Protein AF-A0A212FFE9-F1 (afdb_monomer_lite)

pLDDT: mean 86.18, std 15.1, range [48.62, 97.94]

Sequence (88 aa):
MHYNPETETYRATTLNFFIAPVHHHFKADDVVVPDIPGMFTTMIAKGKPLFIEARHFSDPLYYAKIMGYDKPLDFKLGEPQDNENKTS

Organism: NCBI:txid278856

Foldseek 3Di:
DDADPVVQKDWDWDADPVRDTDIDIAHLVQKAFDPDDDQWGWIQGVNRTDTDHCVVYPDSVNVCVSVCVVPPDPPPPPDPPPPPPPDD

Radius of gyration: 17.02 Å; chains: 1; bounding box: 52×39×33 Å

InterPro domains:
  IPR009724 TMEM70 family [PTHR13281] (1-82)
  IPR045325 TMEM70/TMEM186/TMEM223 protein family [PF06979] (1-69)

Structure (mmCIF, N/CA/C/O backbone):
data_AF-A0A212FFE9-F1
#
_entry.id   AF-A0A212FFE9-F1
#
loop_
_atom_site.group_PDB
_atom_site.id
_atom_site.type_symbol
_atom_site.label_atom_id
_atom_site.label_alt_id
_atom_site.label_comp_id
_atom_site.label_asym_id
_atom_site.label_entity_id
_atom_site.label_seq_id
_atom_site.pdbx_PDB_ins_code
_atom_site.Cartn_x
_atom_site.Cartn_y
_atom_site.Cartn_z
_atom_site.occupancy
_atom_site.B_iso_or_equiv
_atom_site.auth_seq_id
_atom_site.auth_comp_id
_atom_site.auth_asym_id
_atom_site.auth_atom_id
_atom_site.pdbx_PDB_model_num
ATOM 1 N N . MET A 1 1 ? 5.380 -3.128 -1.300 1.00 93.12 1 MET A N 1
ATOM 2 C CA . MET A 1 1 ? 4.517 -1.949 -1.526 1.00 93.12 1 MET A CA 1
ATOM 3 C C . MET A 1 1 ? 5.367 -0.702 -1.354 1.00 93.12 1 MET A C 1
ATOM 5 O O . MET A 1 1 ? 6.234 -0.711 -0.493 1.00 93.12 1 MET A O 1
ATOM 9 N N . HIS A 1 2 ? 5.161 0.340 -2.157 1.00 95.75 2 HIS A N 1
ATOM 10 C CA . HIS A 1 2 ? 5.853 1.622 -1.980 1.00 95.75 2 HIS A CA 1
ATOM 11 C C . HIS A 1 2 ? 4.835 2.751 -1.824 1.00 95.75 2 HIS A C 1
ATOM 13 O O . HIS A 1 2 ? 3.857 2.775 -2.568 1.00 95.75 2 HIS A O 1
ATOM 19 N N . TYR A 1 3 ? 5.075 3.679 -0.901 1.00 96.12 3 TYR A N 1
ATOM 20 C CA . TYR A 1 3 ? 4.252 4.869 -0.703 1.00 96.12 3 TYR A CA 1
ATOM 21 C C . TYR A 1 3 ? 5.081 6.118 -1.002 1.00 96.12 3 TYR A C 1
ATOM 23 O O . TYR A 1 3 ? 6.207 6.238 -0.527 1.00 96.12 3 TYR A O 1
ATOM 31 N N . ASN A 1 4 ? 4.542 7.024 -1.816 1.00 96.19 4 ASN A N 1
ATOM 32 C CA . ASN A 1 4 ? 5.129 8.336 -2.058 1.00 96.19 4 ASN A CA 1
ATOM 33 C C . ASN A 1 4 ? 4.366 9.384 -1.223 1.00 96.19 4 ASN A C 1
ATOM 35 O O . ASN A 1 4 ? 3.204 9.647 -1.542 1.00 96.19 4 ASN A O 1
ATOM 39 N N . PRO A 1 5 ? 4.989 9.995 -0.197 1.00 93.25 5 PRO A N 1
ATOM 40 C CA . PRO A 1 5 ? 4.328 10.976 0.659 1.00 93.25 5 PRO A CA 1
ATOM 41 C C . PRO A 1 5 ? 4.040 12.314 -0.035 1.00 93.25 5 PRO A C 1
ATOM 43 O O . PRO A 1 5 ? 3.073 12.965 0.339 1.00 93.25 5 PRO A O 1
ATOM 46 N N . GLU A 1 6 ? 4.805 12.714 -1.056 1.00 96.00 6 GLU A N 1
ATOM 47 C CA . GLU A 1 6 ? 4.592 13.986 -1.771 1.00 96.00 6 GLU A CA 1
ATOM 48 C C . GLU A 1 6 ? 3.316 13.965 -2.622 1.00 96.00 6 GLU A C 1
ATOM 50 O O . GLU A 1 6 ? 2.630 14.971 -2.768 1.00 96.00 6 GLU A O 1
ATOM 55 N N . THR A 1 7 ? 2.996 12.802 -3.194 1.00 96.44 7 THR A N 1
ATOM 56 C CA . THR A 1 7 ? 1.836 12.609 -4.086 1.00 96.44 7 THR A CA 1
ATOM 57 C C . THR A 1 7 ? 0.721 11.780 -3.451 1.00 96.44 7 THR A C 1
ATOM 59 O O . THR A 1 7 ? -0.291 11.496 -4.100 1.00 96.44 7 THR A O 1
ATOM 62 N N . GLU A 1 8 ? 0.925 11.346 -2.207 1.00 95.06 8 GLU A N 1
ATOM 63 C CA . GLU A 1 8 ? 0.058 10.439 -1.447 1.00 95.06 8 GLU A CA 1
ATOM 64 C C . GLU A 1 8 ? -0.360 9.183 -2.225 1.00 95.06 8 GLU A C 1
ATOM 66 O O . GLU A 1 8 ? -1.488 8.697 -2.123 1.00 95.06 8 GLU A O 1
ATOM 71 N N . THR A 1 9 ? 0.550 8.669 -3.051 1.00 97.31 9 THR A N 1
ATOM 72 C CA . THR A 1 9 ? 0.263 7.582 -3.990 1.00 97.31 9 THR A CA 1
ATOM 73 C C . THR A 1 9 ? 0.989 6.308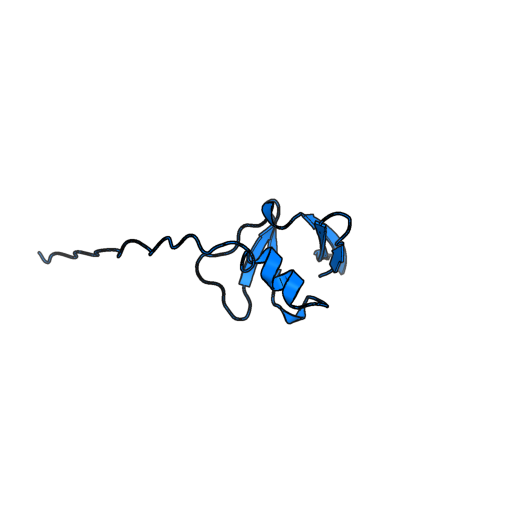 -3.586 1.00 97.31 9 THR A C 1
ATOM 75 O O . THR A 1 9 ? 2.196 6.298 -3.333 1.00 97.31 9 THR A O 1
ATOM 78 N N . TYR A 1 10 ? 0.252 5.203 -3.585 1.00 97.12 10 TYR A N 1
ATOM 79 C CA . TYR A 1 10 ? 0.778 3.857 -3.425 1.00 97.12 10 TYR A CA 1
ATOM 80 C C . TYR A 1 10 ? 1.120 3.250 -4.782 1.00 97.12 10 TYR A C 1
ATOM 82 O O . TYR A 1 10 ? 0.407 3.442 -5.768 1.00 97.12 10 TYR A O 1
ATOM 90 N N . ARG A 1 11 ? 2.197 2.463 -4.816 1.00 97.50 11 ARG A N 1
ATOM 91 C CA . ARG A 1 11 ? 2.579 1.606 -5.940 1.00 97.50 11 ARG A CA 1
ATOM 92 C C . ARG A 1 11 ? 2.680 0.159 -5.472 1.00 97.50 11 ARG A C 1
ATOM 94 O O . ARG A 1 11 ? 3.653 -0.226 -4.809 1.00 97.50 11 ARG A O 1
ATOM 101 N N . ALA A 1 12 ? 1.700 -0.649 -5.864 1.00 97.19 12 ALA A N 1
ATOM 102 C CA . ALA A 1 1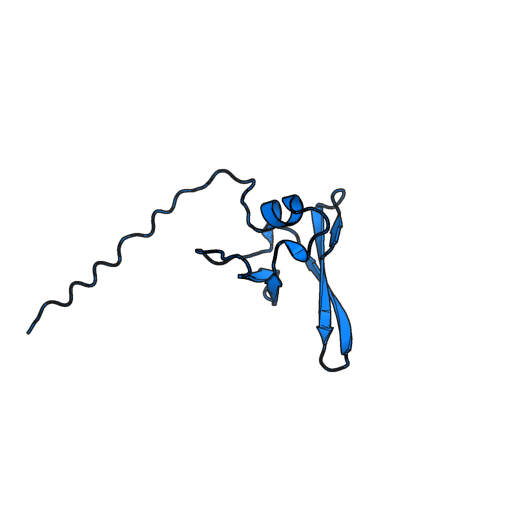2 ? 1.770 -2.100 -5.748 1.00 97.19 12 ALA A CA 1
ATOM 103 C C . ALA A 1 12 ? 2.456 -2.682 -6.986 1.00 97.19 12 ALA A C 1
ATOM 105 O O . ALA A 1 12 ? 2.162 -2.270 -8.107 1.00 97.19 12 ALA A O 1
ATOM 106 N N . THR A 1 13 ? 3.336 -3.659 -6.787 1.00 96.81 13 THR A N 1
ATOM 107 C CA . THR A 1 13 ? 3.935 -4.428 -7.881 1.00 96.81 13 THR A CA 1
ATOM 108 C C . THR A 1 13 ? 3.472 -5.868 -7.752 1.00 96.81 13 THR A C 1
ATOM 110 O O . THR A 1 13 ? 3.725 -6.502 -6.731 1.00 96.81 13 THR A O 1
ATOM 113 N N . THR A 1 14 ? 2.792 -6.372 -8.776 1.00 95.94 14 THR A N 1
ATOM 114 C CA . THR A 1 14 ? 2.414 -7.785 -8.905 1.00 95.94 14 THR A CA 1
ATOM 115 C C . THR A 1 14 ? 3.160 -8.402 -10.078 1.00 95.94 14 THR A C 1
ATOM 117 O O . THR A 1 14 ? 3.651 -7.682 -10.944 1.00 95.94 14 THR A O 1
ATOM 120 N N . LEU A 1 15 ? 3.199 -9.727 -10.152 1.00 96.88 15 LEU A N 1
ATOM 121 C CA . LEU A 1 15 ? 3.676 -10.439 -11.334 1.00 96.88 15 LEU A CA 1
ATOM 122 C C . LEU A 1 15 ? 2.470 -10.938 -12.128 1.00 96.88 15 LEU A C 1
ATOM 124 O O . LEU A 1 15 ? 1.507 -11.432 -11.543 1.00 96.88 15 LEU A O 1
ATOM 128 N N . ASN A 1 16 ? 2.493 -10.759 -13.447 1.00 95.50 16 ASN A N 1
ATOM 129 C CA . ASN A 1 16 ? 1.478 -11.337 -14.326 1.00 95.50 16 ASN A CA 1
ATOM 130 C C . ASN A 1 16 ? 1.833 -12.786 -14.709 1.00 95.50 16 ASN A C 1
ATOM 132 O O . ASN A 1 16 ? 2.831 -13.339 -14.249 1.00 95.50 16 ASN A O 1
ATOM 136 N N . PHE A 1 17 ? 1.026 -13.391 -15.584 1.00 96.75 17 PHE A N 1
ATOM 137 C CA . PHE A 1 17 ? 1.228 -14.766 -16.056 1.00 96.75 17 PHE A CA 1
ATOM 138 C C . PHE A 1 17 ? 2.619 -15.017 -16.670 1.00 96.75 17 PHE A C 1
ATOM 140 O O . PHE A 1 17 ? 3.153 -16.114 -16.557 1.00 96.75 17 PHE A O 1
ATOM 147 N N . PHE A 1 18 ? 3.234 -13.993 -17.265 1.00 97.50 18 PHE A N 1
ATOM 148 C CA . PHE A 1 18 ? 4.568 -14.071 -17.864 1.00 97.50 18 PHE A CA 1
ATOM 149 C C . PHE A 1 18 ? 5.693 -13.703 -16.887 1.00 97.50 18 PHE A C 1
ATOM 151 O O . PHE A 1 18 ? 6.807 -13.427 -17.322 1.00 97.50 18 PHE A O 1
ATOM 158 N N . ILE A 1 19 ? 5.415 -13.649 -15.577 1.00 96.75 19 ILE A N 1
ATOM 159 C CA . ILE A 1 19 ? 6.382 -13.247 -14.539 1.00 96.75 19 ILE A CA 1
ATOM 160 C C . ILE A 1 19 ? 6.892 -11.807 -14.782 1.00 96.75 19 ILE A C 1
ATOM 162 O O . ILE A 1 19 ? 7.921 -11.381 -14.267 1.00 96.75 19 ILE A O 1
ATOM 166 N N . ALA A 1 20 ? 6.153 -11.005 -15.553 1.00 97.94 20 ALA A N 1
ATOM 167 C CA . ALA A 1 20 ? 6.503 -9.614 -15.788 1.00 97.94 20 ALA A CA 1
ATOM 168 C C . ALA A 1 20 ? 5.899 -8.728 -14.684 1.00 97.94 20 ALA A C 1
ATOM 170 O O . ALA A 1 20 ? 4.737 -8.931 -14.300 1.00 97.94 20 ALA A O 1
ATOM 171 N N . PRO A 1 21 ? 6.655 -7.738 -14.173 1.00 97.94 21 PRO A N 1
ATOM 172 C CA . PRO A 1 21 ? 6.152 -6.809 -13.177 1.00 97.94 21 PRO A CA 1
ATOM 173 C C . PRO A 1 21 ? 5.041 -5.940 -13.767 1.00 97.94 21 PRO A C 1
ATOM 175 O O . PRO A 1 21 ? 5.177 -5.350 -14.837 1.00 97.94 21 PRO A O 1
ATOM 178 N N . VAL A 1 22 ? 3.942 -5.830 -13.031 1.00 97.62 22 VAL A N 1
ATOM 179 C CA . VAL A 1 22 ? 2.831 -4.923 -13.311 1.00 97.62 22 VAL A CA 1
ATOM 180 C C . VAL A 1 22 ? 2.685 -3.981 -12.129 1.00 97.62 22 VAL A C 1
ATOM 182 O O . VAL A 1 22 ? 2.593 -4.422 -10.982 1.00 97.62 22 VAL A O 1
ATOM 185 N N . HIS A 1 23 ? 2.657 -2.681 -12.412 1.00 97.62 23 HIS A N 1
ATOM 186 C CA . HIS A 1 23 ? 2.511 -1.64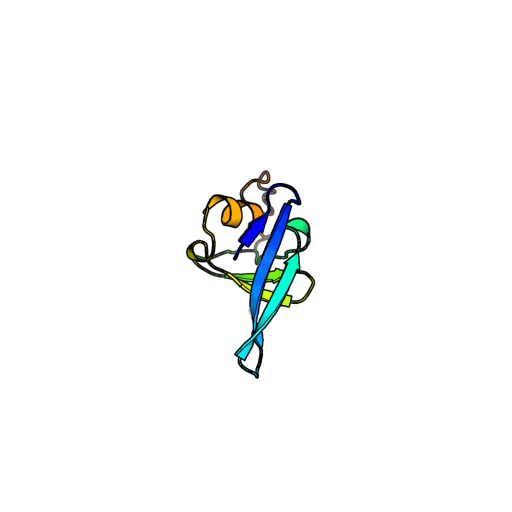4 -11.399 1.00 97.62 23 HIS A CA 1
ATOM 187 C C . HIS A 1 23 ? 1.070 -1.144 -11.331 1.00 97.62 23 HIS A C 1
ATOM 189 O O . HIS A 1 23 ? 0.487 -0.764 -12.346 1.00 97.62 23 HIS A O 1
ATOM 195 N N . HIS A 1 24 ? 0.519 -1.083 -10.122 1.00 97.38 24 HIS A N 1
ATOM 196 C CA . HIS A 1 24 ? -0.800 -0.516 -9.849 1.00 97.38 24 HIS A CA 1
ATOM 197 C C . HIS A 1 24 ? -0.630 0.715 -8.965 1.00 97.38 24 HIS A C 1
ATOM 199 O O . HIS A 1 24 ? -0.024 0.619 -7.897 1.00 97.38 24 HIS A O 1
ATOM 205 N N . HIS A 1 25 ? -1.155 1.854 -9.422 1.00 97.88 25 HIS A N 1
ATOM 206 C CA . HIS A 1 25 ? -1.056 3.137 -8.728 1.00 97.88 25 HIS A CA 1
ATOM 207 C C . HIS A 1 25 ? -2.429 3.597 -8.233 1.00 97.88 25 HIS A C 1
ATOM 209 O O . HIS A 1 25 ? -3.381 3.709 -9.016 1.00 97.88 25 HIS A O 1
ATOM 215 N N . PHE A 1 26 ? -2.528 3.878 -6.939 1.00 97.50 26 PHE A N 1
ATOM 216 C CA . PHE A 1 26 ? -3.779 4.241 -6.274 1.00 97.50 26 PHE A CA 1
ATOM 217 C C . PHE A 1 26 ? -3.511 5.069 -5.011 1.00 97.50 26 PHE A C 1
ATOM 219 O O 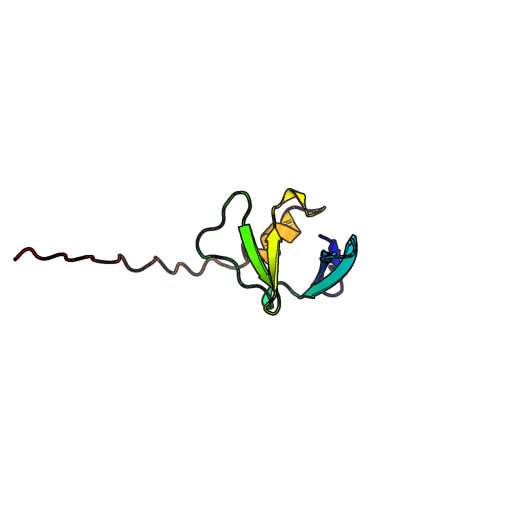. PHE A 1 26 ? -2.404 5.044 -4.470 1.00 97.50 26 PHE A O 1
ATOM 226 N N . LYS A 1 27 ? -4.514 5.812 -4.551 1.00 96.56 27 LYS A N 1
ATOM 227 C CA . LYS A 1 27 ? -4.525 6.508 -3.257 1.00 96.56 27 LYS A CA 1
ATOM 228 C C . LYS A 1 27 ? -5.295 5.688 -2.223 1.00 96.56 27 LYS A C 1
ATOM 230 O O . LYS A 1 27 ? -6.015 4.768 -2.594 1.00 96.56 27 LYS A O 1
ATOM 235 N N . ALA A 1 28 ? -5.165 6.023 -0.939 1.00 94.38 28 ALA A N 1
ATOM 236 C CA . ALA A 1 28 ? -5.915 5.343 0.125 1.00 94.38 28 ALA A CA 1
ATOM 237 C C . ALA A 1 28 ? -7.439 5.405 -0.103 1.00 94.38 28 ALA A C 1
ATOM 239 O O . ALA A 1 28 ? -8.124 4.411 0.096 1.00 94.38 28 ALA A O 1
ATOM 240 N N . ASP A 1 29 ? -7.957 6.526 -0.615 1.00 94.06 29 ASP A N 1
ATOM 241 C CA . ASP A 1 29 ? -9.393 6.689 -0.887 1.00 94.06 29 ASP A CA 1
ATOM 242 C C . ASP A 1 29 ? -9.901 5.866 -2.089 1.00 94.06 29 ASP A C 1
ATOM 244 O O . ASP A 1 29 ? -11.105 5.703 -2.260 1.00 94.06 29 ASP A O 1
ATOM 248 N N . ASP A 1 30 ? -9.003 5.313 -2.913 1.00 96.31 30 ASP A N 1
ATOM 249 C CA . ASP A 1 30 ? -9.359 4.405 -4.015 1.00 96.31 30 ASP A CA 1
ATOM 250 C C . ASP A 1 30 ? -9.514 2.938 -3.553 1.00 96.31 30 ASP A C 1
ATOM 252 O O . ASP A 1 30 ? -9.696 2.039 -4.389 1.00 96.31 30 ASP A O 1
ATOM 256 N N . VAL A 1 31 ? -9.336 2.671 -2.253 1.00 95.06 31 VAL A N 1
ATOM 257 C CA . VAL A 1 31 ? -9.227 1.327 -1.678 1.00 95.06 31 VAL A CA 1
ATOM 258 C C . VAL A 1 31 ? -10.460 0.986 -0.853 1.00 95.06 31 VAL A C 1
ATOM 260 O O . VAL A 1 31 ? -10.886 1.746 0.010 1.00 95.06 31 VAL A O 1
ATOM 263 N N . VAL A 1 32 ? -10.989 -0.213 -1.082 1.00 94.06 32 VAL A N 1
ATOM 264 C CA . VAL A 1 32 ? -11.999 -0.842 -0.231 1.00 94.06 32 VAL A CA 1
ATOM 265 C C . VAL A 1 32 ? -11.335 -1.971 0.548 1.00 94.06 32 VAL A C 1
ATOM 267 O O . VAL A 1 32 ? -10.802 -2.913 -0.046 1.00 94.06 32 VAL A O 1
ATOM 270 N N . VAL A 1 33 ? -11.356 -1.865 1.873 1.00 91.75 33 VAL A N 1
ATOM 271 C CA . VAL A 1 33 ? -10.901 -2.905 2.806 1.00 91.75 33 VAL A CA 1
ATOM 272 C C . VAL A 1 33 ? -12.113 -3.666 3.356 1.00 91.75 33 VAL A C 1
ATOM 274 O O . VAL A 1 33 ? -13.210 -3.108 3.373 1.00 91.75 33 VAL A O 1
ATOM 277 N N . PRO A 1 34 ? -11.966 -4.933 3.770 1.00 88.19 34 PRO A N 1
ATOM 278 C CA . PRO A 1 34 ? -13.068 -5.672 4.375 1.00 88.19 34 PRO A CA 1
ATOM 279 C C . PRO A 1 34 ? -13.362 -5.172 5.791 1.00 88.19 34 PRO A C 1
ATOM 281 O O . PRO A 1 34 ? -12.466 -4.675 6.473 1.00 88.19 34 PRO A O 1
ATOM 284 N N . ASP A 1 35 ? -14.599 -5.390 6.242 1.00 82.75 35 ASP A N 1
ATOM 285 C CA . ASP A 1 35 ? -15.104 -4.916 7.539 1.00 82.75 35 ASP A CA 1
ATOM 286 C C . ASP A 1 35 ? -14.294 -5.440 8.734 1.00 82.75 35 ASP A C 1
ATOM 288 O O . ASP A 1 35 ? -14.108 -4.741 9.727 1.00 82.75 35 ASP A O 1
ATOM 292 N N . ILE A 1 36 ? -13.789 -6.675 8.634 1.00 78.19 36 ILE A N 1
ATOM 293 C CA . ILE A 1 36 ? -12.963 -7.305 9.667 1.00 78.19 36 ILE A CA 1
ATOM 294 C C . ILE A 1 36 ? -11.573 -7.580 9.081 1.00 78.19 36 ILE A C 1
ATOM 296 O O . ILE A 1 36 ? -11.371 -8.599 8.411 1.00 78.19 36 ILE A O 1
ATOM 300 N N . PRO A 1 37 ? -10.594 -6.686 9.303 1.00 76.44 37 PRO A N 1
ATOM 301 C CA . PRO A 1 37 ? -9.221 -6.929 8.892 1.00 76.44 37 PRO A CA 1
ATOM 302 C C . PRO A 1 37 ? -8.515 -7.920 9.832 1.00 76.44 37 PRO A C 1
ATOM 304 O O . PRO A 1 37 ? -8.699 -7.896 11.048 1.00 76.44 37 PRO A O 1
ATOM 307 N N . GLY A 1 38 ? -7.676 -8.793 9.265 1.00 78.38 38 GLY A N 1
ATOM 308 C CA . GLY A 1 38 ? -6.791 -9.703 10.003 1.00 78.38 38 GLY A CA 1
ATOM 309 C C . GLY A 1 38 ? -5.323 -9.255 9.986 1.00 78.38 38 GLY A C 1
ATOM 310 O O . GLY A 1 38 ? -4.995 -8.149 9.560 1.00 78.38 38 GLY A O 1
ATOM 311 N N . MET A 1 39 ? -4.411 -10.149 10.399 1.00 80.50 39 MET A N 1
ATOM 312 C CA . MET A 1 39 ? -2.950 -9.948 10.265 1.00 80.50 39 MET A CA 1
ATOM 313 C C . MET A 1 39 ? -2.529 -9.712 8.801 1.00 80.50 39 MET A C 1
ATOM 315 O O . MET A 1 39 ? -1.556 -9.009 8.524 1.00 80.50 39 MET A O 1
ATOM 319 N N . PHE A 1 40 ? -3.295 -10.288 7.878 1.00 89.75 40 PHE A N 1
ATOM 320 C CA . PHE A 1 40 ? -3.270 -10.041 6.445 1.00 89.75 40 PHE A CA 1
ATOM 321 C C . PHE A 1 40 ? -4.710 -9.921 5.942 1.00 89.75 40 PHE A C 1
ATOM 323 O O . PHE A 1 40 ? -5.646 -10.403 6.588 1.00 89.75 40 PHE A O 1
ATOM 330 N N . THR A 1 41 ? -4.900 -9.295 4.786 1.00 92.19 41 THR A N 1
ATOM 331 C CA . THR A 1 41 ? -6.222 -9.171 4.172 1.00 92.19 41 THR A CA 1
ATOM 332 C C . THR A 1 41 ? -6.144 -9.020 2.654 1.00 92.19 41 THR A C 1
ATOM 334 O O . THR A 1 41 ? -5.066 -8.841 2.085 1.00 92.19 41 THR A O 1
ATOM 337 N N . THR A 1 42 ? -7.292 -9.096 1.984 1.00 94.31 42 THR A N 1
ATOM 338 C CA . THR A 1 42 ? -7.442 -8.684 0.584 1.00 94.31 42 THR A CA 1
ATOM 339 C C . THR A 1 42 ? -8.191 -7.365 0.542 1.00 94.31 42 THR A C 1
ATOM 341 O O . THR A 1 42 ? -9.263 -7.250 1.123 1.00 94.31 42 THR A O 1
ATOM 344 N N . MET A 1 43 ? -7.648 -6.390 -0.176 1.00 94.62 43 MET A N 1
ATOM 345 C CA . MET A 1 43 ? -8.302 -5.111 -0.447 1.00 94.62 43 MET A CA 1
ATOM 346 C C . MET A 1 43 ? -8.590 -4.972 -1.941 1.00 94.62 43 MET A C 1
ATOM 348 O O . MET A 1 43 ? -7.901 -5.578 -2.764 1.00 94.62 43 MET A O 1
ATOM 352 N N . ILE A 1 44 ? -9.561 -4.144 -2.311 1.00 96.69 44 ILE A N 1
ATOM 353 C CA . ILE A 1 44 ? -9.836 -3.794 -3.706 1.00 96.69 44 ILE A CA 1
ATOM 354 C C . ILE A 1 44 ? -9.324 -2.380 -3.968 1.00 96.69 44 ILE A C 1
ATOM 356 O O . ILE A 1 44 ? -9.882 -1.425 -3.444 1.00 96.69 44 ILE A O 1
ATOM 360 N N . ALA A 1 45 ? -8.293 -2.229 -4.798 1.00 96.75 45 ALA A N 1
ATOM 361 C CA . ALA A 1 45 ? -7.751 -0.930 -5.198 1.00 96.75 45 ALA A CA 1
ATOM 362 C C . ALA A 1 45 ? -8.119 -0.637 -6.656 1.00 96.75 45 ALA A C 1
ATOM 364 O O . ALA A 1 45 ? -7.688 -1.365 -7.555 1.00 96.75 45 ALA A O 1
ATOM 365 N N . LYS A 1 46 ? -8.928 0.401 -6.915 1.00 96.44 46 LYS A N 1
ATOM 366 C CA . LYS A 1 46 ? -9.443 0.723 -8.270 1.00 96.44 46 LYS A CA 1
ATOM 367 C C . LYS A 1 46 ? -10.012 -0.502 -9.008 1.00 96.44 46 LYS A C 1
ATOM 369 O O . LYS A 1 46 ? -9.692 -0.754 -10.170 1.00 96.44 46 LYS A O 1
ATOM 374 N N . GLY A 1 47 ? -10.805 -1.309 -8.304 1.00 95.38 47 GLY A N 1
ATOM 375 C CA . GLY A 1 47 ? -11.414 -2.529 -8.846 1.00 95.38 47 GLY A CA 1
ATOM 376 C C . GLY A 1 47 ? -10.479 -3.741 -8.956 1.00 95.38 47 GLY A C 1
ATOM 377 O O . GLY A 1 47 ? -10.911 -4.783 -9.440 1.00 95.38 47 GLY A O 1
ATOM 378 N N . LYS A 1 48 ? -9.218 -3.650 -8.510 1.00 95.56 48 LYS A N 1
ATOM 379 C CA . LYS A 1 48 ? -8.272 -4.775 -8.521 1.00 95.56 48 LYS A CA 1
ATOM 380 C C . LYS A 1 48 ? -8.074 -5.362 -7.121 1.00 95.56 48 LYS A C 1
ATOM 382 O O . LYS A 1 48 ? -7.647 -4.622 -6.234 1.00 95.56 48 LYS A O 1
ATOM 387 N N . PRO A 1 49 ? -8.317 -6.668 -6.915 1.00 95.81 49 PRO A N 1
ATOM 388 C CA . PRO A 1 49 ? -8.019 -7.317 -5.647 1.00 95.81 49 PRO A CA 1
ATOM 389 C C . PRO A 1 49 ? -6.507 -7.441 -5.440 1.00 95.81 49 PRO A C 1
ATOM 391 O O . PRO A 1 49 ? -5.780 -7.889 -6.328 1.00 95.81 49 PRO A O 1
ATOM 394 N N . LEU A 1 50 ? -6.038 -7.049 -4.259 1.00 95.81 50 LEU A N 1
ATOM 395 C CA . LEU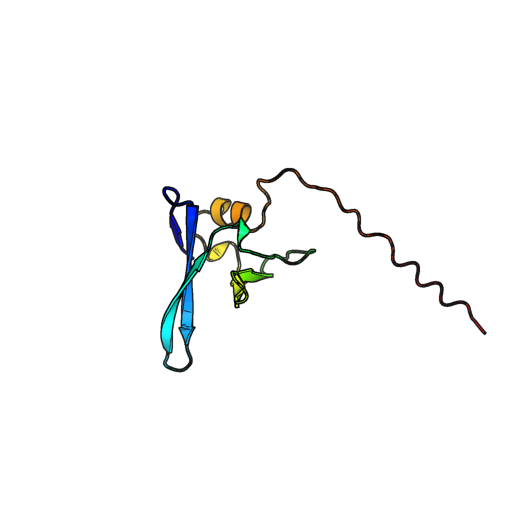 A 1 50 ? -4.644 -7.119 -3.837 1.00 95.81 50 LEU A CA 1
ATOM 396 C C . LEU A 1 50 ? -4.562 -7.730 -2.438 1.00 95.81 50 LEU A C 1
ATOM 398 O O . LEU A 1 50 ? -5.195 -7.244 -1.503 1.00 95.81 50 LEU A O 1
ATOM 402 N N . PHE A 1 51 ? -3.736 -8.764 -2.292 1.00 94.44 51 PHE A N 1
ATOM 403 C CA . PHE A 1 51 ? -3.358 -9.295 -0.986 1.00 94.44 51 PHE A CA 1
ATOM 404 C C . PHE A 1 51 ? -2.342 -8.364 -0.316 1.00 94.44 51 PHE A C 1
ATOM 406 O O . PHE A 1 51 ? -1.321 -8.013 -0.921 1.00 94.44 51 PHE A O 1
ATOM 413 N N . ILE A 1 52 ? -2.603 -7.973 0.930 1.00 93.00 52 ILE A N 1
ATOM 414 C CA . ILE A 1 52 ? -1.746 -7.073 1.698 1.00 93.00 52 ILE A CA 1
ATOM 415 C C . ILE A 1 52 ? -1.513 -7.567 3.126 1.00 93.00 52 ILE A C 1
ATOM 417 O O . ILE A 1 52 ? -2.385 -8.147 3.766 1.00 93.00 52 ILE A O 1
ATOM 421 N N . GLU A 1 53 ? -0.324 -7.268 3.640 1.00 92.88 53 GLU A N 1
ATOM 422 C CA . GLU A 1 53 ? 0.029 -7.365 5.053 1.00 92.88 53 GLU A CA 1
ATOM 423 C C . GLU A 1 53 ? 0.986 -6.225 5.415 1.00 92.88 53 GLU A C 1
ATOM 425 O O . GLU A 1 53 ? 1.656 -5.668 4.538 1.00 92.88 53 GLU A O 1
ATOM 430 N N . ALA A 1 54 ? 1.087 -5.893 6.704 1.00 91.06 54 ALA A N 1
ATOM 431 C CA . ALA A 1 54 ? 1.910 -4.778 7.182 1.00 91.06 54 ALA A CA 1
ATOM 432 C C . ALA A 1 54 ? 3.391 -4.903 6.774 1.00 91.06 54 ALA A C 1
ATOM 434 O O . ALA A 1 54 ? 4.032 -3.910 6.439 1.00 91.06 54 ALA A O 1
ATOM 435 N N . ARG A 1 55 ? 3.920 -6.133 6.711 1.00 91.69 55 ARG A N 1
ATOM 436 C CA . ARG A 1 55 ? 5.320 -6.416 6.341 1.00 91.69 55 ARG A CA 1
ATOM 437 C C . ARG A 1 55 ? 5.656 -6.082 4.884 1.00 91.69 55 ARG A C 1
ATOM 439 O O . ARG A 1 55 ? 6.827 -6.005 4.531 1.00 91.69 55 ARG A O 1
ATOM 446 N N . HIS A 1 56 ? 4.656 -5.860 4.029 1.00 92.50 56 HIS A N 1
ATOM 447 C CA . HIS A 1 56 ? 4.883 -5.413 2.653 1.00 92.50 56 HIS A CA 1
ATOM 448 C C . HIS A 1 56 ? 5.293 -3.937 2.547 1.00 92.50 56 HIS A C 1
ATOM 450 O O . HIS A 1 56 ? 5.602 -3.480 1.438 1.00 92.50 56 HIS A O 1
ATOM 456 N N . PHE A 1 57 ? 5.249 -3.187 3.646 1.00 92.06 57 PHE A N 1
ATOM 457 C CA . PHE A 1 57 ? 5.515 -1.756 3.705 1.00 92.06 57 PHE A CA 1
ATOM 458 C C . PHE A 1 57 ? 6.811 -1.503 4.477 1.00 92.06 57 PHE A C 1
ATOM 460 O O . PHE A 1 57 ? 7.114 -2.198 5.441 1.00 92.06 57 PHE A O 1
ATOM 467 N N . SER A 1 58 ? 7.574 -0.494 4.053 1.00 91.00 58 SER A N 1
ATOM 468 C CA . SER A 1 58 ? 8.784 -0.056 4.761 1.00 91.00 58 SER A CA 1
ATOM 469 C C . SER A 1 58 ? 8.472 0.633 6.090 1.00 91.00 58 SER A C 1
ATOM 471 O O . SER A 1 58 ? 9.279 0.582 7.009 1.00 91.00 58 SER A O 1
ATOM 473 N N . ASP A 1 59 ? 7.304 1.272 6.171 1.00 92.88 59 ASP A N 1
ATOM 474 C CA . ASP A 1 59 ? 6.780 1.915 7.369 1.00 92.88 59 ASP A CA 1
ATOM 475 C C . ASP A 1 59 ? 5.374 1.350 7.654 1.00 92.88 59 ASP A C 1
ATOM 477 O O . ASP A 1 59 ? 4.486 1.463 6.794 1.00 92.88 59 ASP A O 1
ATOM 481 N N . PRO A 1 60 ? 5.144 0.743 8.833 1.00 89.44 60 PRO A N 1
ATOM 482 C CA . PRO A 1 60 ? 3.827 0.267 9.249 1.00 89.44 60 PRO A CA 1
ATOM 483 C C . PRO A 1 60 ? 2.736 1.347 9.228 1.00 89.44 60 PRO A C 1
ATOM 485 O O . PRO A 1 60 ? 1.565 1.020 9.035 1.00 89.44 60 PRO A O 1
ATOM 488 N N . LEU A 1 61 ? 3.080 2.630 9.370 1.00 90.81 61 LEU A N 1
ATOM 489 C CA . LEU A 1 61 ? 2.112 3.728 9.294 1.00 90.81 61 LEU A CA 1
ATOM 490 C C . LEU A 1 61 ? 1.496 3.863 7.898 1.00 90.81 61 LEU A C 1
ATOM 492 O O . LEU A 1 61 ? 0.334 4.245 7.770 1.00 90.81 61 LEU A O 1
ATOM 496 N N . TYR A 1 62 ? 2.213 3.481 6.840 1.00 93.62 62 TYR A N 1
ATOM 497 C CA . TYR A 1 62 ? 1.655 3.480 5.485 1.00 93.62 62 TYR A CA 1
ATOM 498 C C . TYR A 1 62 ? 0.624 2.368 5.289 1.00 93.62 62 TYR A C 1
ATOM 500 O O . TYR A 1 62 ? -0.308 2.546 4.500 1.00 93.62 62 TYR A O 1
ATOM 508 N N . TYR A 1 63 ? 0.766 1.260 6.024 1.00 92.81 63 TYR A N 1
ATOM 509 C CA . TYR A 1 63 ? -0.269 0.235 6.143 1.00 92.81 63 TYR A CA 1
ATOM 510 C C . TYR A 1 63 ? -1.455 0.741 6.981 1.00 92.81 63 TYR A C 1
ATOM 512 O O . TYR A 1 63 ? -2.602 0.579 6.585 1.00 92.81 63 TYR A O 1
ATOM 520 N N . ALA A 1 64 ? -1.213 1.419 8.102 1.00 90.50 64 ALA A N 1
ATOM 521 C CA . ALA A 1 64 ? -2.297 1.982 8.910 1.00 90.50 64 ALA A CA 1
ATOM 522 C C . ALA A 1 64 ? -3.162 2.984 8.115 1.00 90.50 64 ALA A C 1
ATOM 524 O O . ALA A 1 64 ? -4.388 2.899 8.165 1.00 90.50 64 ALA A O 1
ATOM 525 N N . LYS A 1 65 ? -2.534 3.859 7.313 1.00 92.06 65 LYS A N 1
ATOM 526 C CA . LYS A 1 65 ? -3.221 4.851 6.464 1.00 92.06 65 LYS A CA 1
ATOM 527 C C . LYS A 1 65 ? -4.097 4.213 5.380 1.00 92.06 65 LYS A C 1
ATOM 529 O O . LYS A 1 65 ? -5.222 4.646 5.166 1.00 92.06 65 LYS A O 1
ATOM 534 N N . ILE A 1 66 ? -3.620 3.163 4.703 1.00 92.00 66 ILE A N 1
ATOM 535 C CA . ILE A 1 66 ? -4.434 2.473 3.682 1.00 92.00 66 ILE A CA 1
ATOM 536 C C . ILE A 1 66 ? -5.600 1.697 4.307 1.00 92.00 66 ILE A C 1
ATOM 538 O O . ILE A 1 66 ? -6.659 1.589 3.698 1.00 92.00 66 ILE A O 1
ATOM 542 N N . MET A 1 67 ? -5.418 1.194 5.531 1.00 90.38 67 MET A N 1
ATOM 543 C CA . MET A 1 67 ? -6.477 0.536 6.297 1.00 90.38 67 MET A CA 1
ATOM 544 C C . MET A 1 67 ? -7.472 1.527 6.922 1.00 90.38 67 MET A C 1
ATOM 546 O O . MET A 1 67 ? -8.483 1.098 7.469 1.00 90.38 67 MET A O 1
ATOM 550 N N . GLY A 1 68 ? -7.201 2.835 6.849 1.00 88.12 68 GLY A N 1
ATOM 551 C CA . GLY A 1 68 ? -8.043 3.882 7.428 1.00 88.12 68 GLY A CA 1
ATOM 552 C C . GLY A 1 68 ? -7.967 3.981 8.952 1.00 88.12 68 GLY A C 1
ATOM 553 O O . GLY A 1 68 ? -8.854 4.573 9.558 1.00 88.12 68 GLY A O 1
ATOM 554 N N . TYR A 1 69 ? -6.931 3.423 9.588 1.00 86.62 69 TYR A N 1
ATOM 555 C CA . TYR A 1 69 ? -6.754 3.470 11.048 1.00 86.62 69 TYR A CA 1
ATOM 556 C C . TYR A 1 69 ? -6.359 4.859 11.570 1.00 86.62 69 TYR A C 1
ATOM 558 O O . TYR A 1 69 ? -6.390 5.100 12.773 1.00 86.62 69 TYR A O 1
ATOM 566 N N . ASP A 1 70 ? -5.959 5.759 10.676 1.00 84.88 70 ASP A N 1
ATOM 567 C CA . ASP A 1 70 ? -5.694 7.169 10.954 1.00 84.88 70 ASP A CA 1
ATOM 568 C C . ASP A 1 70 ? -6.969 8.028 10.960 1.00 84.88 70 ASP A C 1
ATOM 570 O O . ASP A 1 70 ? -6.959 9.142 11.486 1.00 84.88 70 ASP A O 1
ATOM 574 N N . LYS A 1 71 ? -8.070 7.524 10.390 1.00 82.00 71 LYS A N 1
ATOM 575 C CA . LYS A 1 71 ? -9.363 8.210 10.365 1.00 82.00 71 LYS A CA 1
ATOM 576 C C . LYS A 1 71 ? -10.116 7.951 11.680 1.00 82.00 71 LYS A C 1
ATOM 578 O O . LYS A 1 71 ? -9.984 6.873 12.263 1.00 82.00 71 LYS A O 1
ATOM 583 N N . PRO A 1 72 ? -10.919 8.915 12.173 1.00 79.69 72 PRO A N 1
ATOM 584 C CA . PRO A 1 72 ? -11.786 8.670 13.319 1.00 79.69 72 PRO A CA 1
ATOM 585 C C . PRO A 1 72 ? -12.717 7.492 13.013 1.00 79.69 72 PRO A C 1
ATOM 587 O O . PRO A 1 72 ? -13.315 7.429 11.939 1.00 79.69 72 PRO A O 1
ATOM 590 N N . LEU A 1 73 ? -12.801 6.549 13.953 1.00 69.38 73 LEU A N 1
ATOM 591 C CA . LEU A 1 73 ? -13.581 5.330 13.784 1.00 69.38 73 LEU A CA 1
ATOM 592 C C . LEU A 1 73 ? -15.073 5.679 13.752 1.00 69.38 73 LEU A C 1
ATOM 594 O O . LEU A 1 73 ? -15.654 6.045 14.775 1.00 69.38 73 LEU A O 1
ATOM 598 N N . ASP A 1 74 ? -15.689 5.562 12.579 1.00 63.88 74 ASP A N 1
ATOM 599 C CA . ASP A 1 74 ? -17.137 5.659 12.432 1.00 63.88 74 ASP A CA 1
ATOM 600 C C . ASP A 1 74 ? -17.720 4.302 12.851 1.00 63.88 74 ASP A C 1
ATOM 602 O O . ASP A 1 74 ? -17.726 3.342 12.076 1.00 63.88 74 ASP A O 1
ATOM 606 N N . PHE A 1 75 ? -18.080 4.168 14.133 1.00 58.84 75 PHE A N 1
ATOM 607 C CA . PHE A 1 75 ? -18.618 2.930 14.703 1.00 58.84 75 PHE A CA 1
ATOM 608 C C . PHE A 1 75 ? -19.962 2.589 14.050 1.00 58.84 75 PHE A C 1
ATOM 610 O O . PHE A 1 75 ? -21.033 2.881 14.580 1.00 58.84 75 PHE A O 1
ATOM 617 N N . LYS A 1 76 ? -19.919 1.887 12.920 1.00 60.25 76 LYS A N 1
ATOM 618 C CA . LYS A 1 76 ? -21.048 1.093 12.445 1.00 60.25 76 LYS A CA 1
ATOM 619 C C . LYS A 1 76 ? -21.018 -0.220 13.209 1.00 60.25 76 LYS A C 1
ATOM 621 O O . LYS A 1 76 ? -20.469 -1.213 12.745 1.00 60.25 76 LYS A O 1
ATOM 626 N N . LEU A 1 77 ? -21.538 -0.187 14.437 1.00 6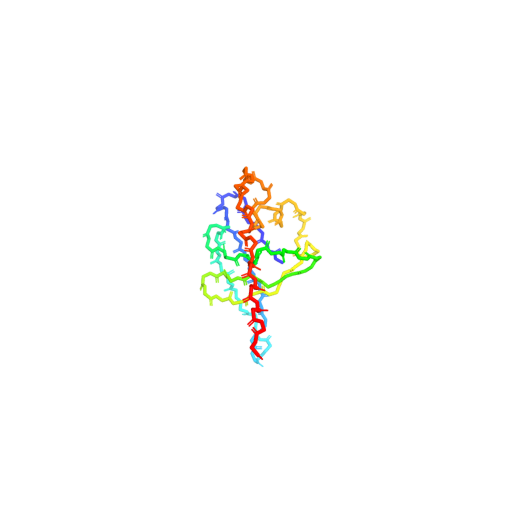0.84 77 LEU A N 1
ATOM 627 C CA . LEU A 1 77 ? -21.919 -1.399 15.156 1.00 60.84 77 LEU A CA 1
ATOM 628 C C . LEU A 1 77 ? -22.823 -2.185 14.208 1.00 60.84 77 LEU A C 1
ATOM 630 O O . LEU A 1 77 ? -23.917 -1.721 13.894 1.00 60.84 77 LEU A O 1
ATOM 634 N N . GLY A 1 78 ? -22.314 -3.302 13.680 1.00 54.22 78 GLY A N 1
ATOM 635 C CA . GLY A 1 78 ? -23.084 -4.175 12.807 1.00 54.22 78 GLY A CA 1
ATOM 636 C C . GLY A 1 78 ? -24.413 -4.470 13.482 1.00 54.22 78 GLY A C 1
ATOM 637 O O . GLY A 1 78 ? -24.433 -4.894 14.639 1.00 54.22 78 GLY A O 1
ATOM 638 N N . GLU A 1 79 ? -25.512 -4.166 12.797 1.00 56.41 79 GLU A N 1
ATOM 639 C CA . GLU A 1 79 ? -26.829 -4.531 13.294 1.00 56.41 79 GLU A CA 1
ATOM 640 C C . GLU A 1 79 ? -26.818 -6.046 13.546 1.00 56.41 79 GLU A C 1
ATOM 642 O O . GLU A 1 79 ? -26.370 -6.805 12.674 1.00 56.41 79 GLU A O 1
ATOM 647 N N . PRO A 1 80 ? -27.223 -6.513 14.739 1.00 54.22 80 PRO A N 1
ATOM 648 C CA . PRO A 1 80 ? -27.318 -7.938 14.990 1.00 54.22 80 PRO A CA 1
ATOM 649 C C . PRO A 1 80 ? -28.272 -8.537 13.955 1.00 54.22 80 PRO A C 1
ATOM 651 O O . PRO A 1 80 ? -29.418 -8.110 13.828 1.00 54.22 80 PRO A O 1
ATOM 654 N N . GLN A 1 81 ? -27.791 -9.519 13.189 1.00 58.22 81 GLN A N 1
ATOM 655 C CA . GLN A 1 81 ? -28.671 -10.364 12.392 1.00 58.22 81 GLN A CA 1
ATOM 656 C C . GLN A 1 81 ? -29.493 -11.216 13.363 1.00 58.22 81 GLN A C 1
ATOM 658 O O . GLN A 1 81 ? -29.059 -12.298 13.766 1.00 58.22 81 GLN A O 1
ATOM 663 N N . ASP A 1 82 ? -30.665 -10.715 13.752 1.00 51.41 82 ASP A N 1
ATOM 664 C CA . ASP A 1 82 ? -31.704 -11.514 14.395 1.00 51.41 82 ASP A CA 1
ATOM 665 C C . ASP A 1 82 ? -32.186 -12.565 13.390 1.00 51.41 82 ASP A C 1
ATOM 667 O O . ASP A 1 82 ? -33.120 -12.371 12.613 1.00 51.41 82 ASP A O 1
ATOM 671 N N . ASN A 1 83 ? -31.512 -13.712 13.385 1.00 53.72 83 ASN A N 1
ATOM 672 C CA . ASN A 1 83 ? -32.025 -14.920 12.762 1.00 53.72 83 ASN A CA 1
ATOM 673 C C . ASN A 1 83 ? -33.091 -15.519 13.691 1.00 53.72 83 ASN A C 1
ATOM 675 O O . ASN A 1 83 ? -32.846 -16.511 14.382 1.00 53.72 83 ASN A O 1
ATOM 679 N N . GLU A 1 84 ? -34.286 -14.922 13.710 1.00 48.62 84 GLU A N 1
ATOM 680 C CA . GLU A 1 84 ? -35.494 -15.570 14.227 1.00 48.62 84 GLU A CA 1
ATOM 681 C C . GLU A 1 84 ? -35.891 -16.733 13.297 1.00 48.62 84 GLU A C 1
ATOM 683 O O . GLU A 1 84 ? -36.820 -16.644 12.495 1.00 48.62 84 GLU A O 1
ATOM 688 N N . ASN A 1 85 ? -35.209 -17.873 13.420 1.00 51.97 85 ASN A N 1
ATOM 689 C CA . ASN A 1 85 ? -35.759 -19.144 12.957 1.00 51.97 85 ASN A CA 1
ATOM 690 C C . ASN A 1 85 ? -36.832 -19.593 13.950 1.00 51.97 85 ASN A C 1
ATOM 692 O O . ASN A 1 85 ? -36.575 -20.343 14.893 1.00 51.97 85 ASN A O 1
ATOM 696 N N . LYS A 1 86 ? -38.051 -19.096 13.739 1.00 50.47 86 LYS A N 1
ATOM 697 C CA . LYS A 1 86 ? -39.253 -19.562 14.423 1.00 50.47 86 LYS A CA 1
ATOM 698 C C . LYS A 1 86 ? -39.650 -20.921 13.845 1.00 50.47 86 LYS A C 1
ATOM 700 O O . LYS A 1 86 ? -39.999 -21.039 12.674 1.00 50.47 86 LYS A O 1
ATOM 705 N N . THR A 1 87 ? -39.556 -21.933 14.695 1.00 51.44 87 THR A N 1
ATOM 706 C CA . THR A 1 87 ? -40.046 -23.303 14.528 1.00 51.44 87 THR A CA 1
ATOM 707 C C . THR A 1 87 ? -41.457 -23.346 13.927 1.00 51.44 87 THR A C 1
ATOM 709 O O . THR A 1 87 ? -42.337 -22.595 14.351 1.00 51.44 87 THR A O 1
ATOM 712 N N . SER A 1 88 ? -41.688 -24.264 12.988 1.00 54.34 88 SER A N 1
ATOM 713 C CA . SER A 1 88 ? -43.001 -24.861 12.703 1.00 54.34 88 SER A CA 1
ATOM 714 C C . SER A 1 88 ? -42.877 -26.372 12.784 1.00 54.34 88 SER A C 1
ATOM 716 O O . SER A 1 88 ? -41.820 -26.880 12.347 1.00 54.34 88 SER A O 1
#

Secondary structure (DSSP, 8-state):
-EEETTTTEEEEEEE-TTS-EEEEEE-GGGEE--SS--SEEEEEETTEEEEEEGGGSSSHHHHHHHTTTTS------PPP--------